Protein AF-A0A376J311-F1 (afdb_monomer_lite)

Sequence (60 aa):
MANWQSIDELQDIASDLPRFTHALDELSRRLGLNITPLTADHISLRCHQNATAERLASRV

Foldseek 3Di:
DDDLCPPPLCVVVVVCVVVVVVVVVVVCVVVVHDCVVPDDDDDDDDDDDVVNVVSVVVRD

Organism: Escherichia coli (NCBI:txid562)

Radius of gyration: 14.08 Å; chains: 1; bounding box: 27×20×37 Å

Secondary structure (DSSP, 8-state):
---GGG-GGGHHHHHHHHHHHHHHHHHHHHHT---TTPPP-------S-HHHHHHHHT--

pLDDT: mean 91.67, std 7.79, range [54.97, 98.31]

InterPro domains:
  IPR010393 Protein of unknown function DUF991, YecM-like [PF06185] (9-57)
  IPR010393 Protein of unknown function DUF991, YecM-like [PTHR37519] (1-56)
  IPR029068 Glyoxalase/Bleomycin resistance protein/Dihydroxybiphenyl dioxygenase [G3DSA:3.10.180.10] (1-60)
  IPR029068 Glyoxalase/Bleomycin resistance protein/Dihydroxybiphenyl dioxygenase [SSF54593] (2-57)

Structure (mmCIF, N/CA/C/O backbone):
data_AF-A0A376J311-F1
#
_entry.id   AF-A0A376J311-F1
#
loop_
_atom_site.group_PDB
_atom_site.id
_atom_site.type_symbol
_atom_site.label_atom_id
_atom_site.label_alt_id
_atom_site.label_comp_id
_atom_site.label_asym_id
_atom_site.label_entity_id
_atom_site.label_seq_id
_atom_site.pdbx_PDB_ins_code
_atom_site.Cartn_x
_atom_site.Cartn_y
_atom_site.Cartn_z
_atom_site.occupancy
_atom_site.B_iso_or_equiv
_atom_site.auth_seq_id
_atom_site.auth_comp_id
_atom_site.auth_asym_id
_atom_site.auth_atom_id
_atom_site.pdbx_PDB_model_num
ATOM 1 N N . MET A 1 1 ? -12.110 -9.982 -17.355 1.00 54.97 1 MET A N 1
ATOM 2 C CA . MET A 1 1 ? -11.079 -9.090 -16.782 1.00 54.97 1 MET A CA 1
ATOM 3 C C . MET A 1 1 ? -9.900 -9.971 -16.420 1.00 54.97 1 MET A C 1
ATOM 5 O O . MET A 1 1 ? -10.128 -10.989 -15.778 1.00 54.97 1 MET A O 1
ATOM 9 N N . ALA A 1 2 ? -8.699 -9.680 -16.924 1.00 71.12 2 ALA A N 1
ATOM 10 C CA . ALA A 1 2 ? -7.517 -10.460 -16.562 1.00 71.12 2 ALA A CA 1
ATOM 11 C C . ALA A 1 2 ? -7.218 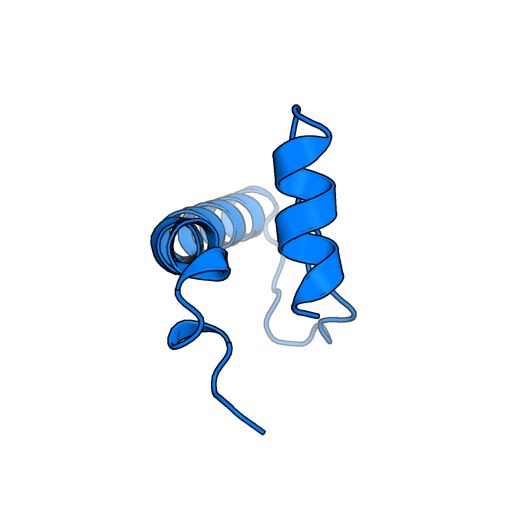-10.268 -15.067 1.00 71.12 2 ALA A C 1
ATOM 13 O O . ALA A 1 2 ? -7.419 -9.175 -14.538 1.00 71.12 2 ALA A O 1
ATOM 14 N N . ASN A 1 3 ? -6.780 -11.325 -14.385 1.00 87.38 3 ASN A N 1
ATOM 15 C CA . ASN A 1 3 ? -6.275 -11.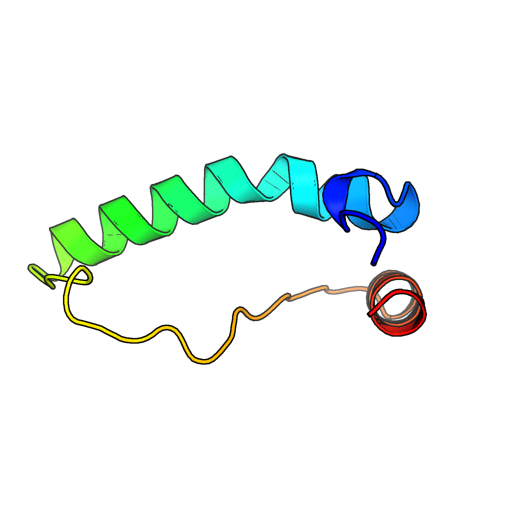198 -13.022 1.00 87.38 3 ASN A CA 1
ATOM 16 C C . ASN A 1 3 ? -5.025 -10.306 -13.070 1.00 87.38 3 ASN A C 1
ATOM 18 O O . ASN A 1 3 ? -4.096 -10.605 -13.812 1.00 87.38 3 ASN A O 1
ATOM 22 N N . TRP A 1 4 ? -4.982 -9.222 -12.299 1.00 88.44 4 TRP A N 1
ATOM 23 C CA . TRP A 1 4 ? -3.835 -8.307 -12.305 1.00 88.44 4 TRP A CA 1
ATOM 24 C C . TRP A 1 4 ? -2.522 -9.006 -11.907 1.00 88.44 4 TRP A C 1
ATOM 26 O O . TRP A 1 4 ? -1.454 -8.602 -12.350 1.00 88.44 4 TRP A O 1
ATOM 36 N N . GLN A 1 5 ? -2.602 -10.113 -11.156 1.00 88.88 5 GLN A N 1
ATOM 37 C CA . GLN A 1 5 ? -1.449 -10.949 -10.801 1.00 88.88 5 GLN A CA 1
ATOM 38 C C . GLN A 1 5 ? -0.847 -11.720 -11.988 1.00 88.88 5 GLN A C 1
ATOM 40 O O . GLN A 1 5 ? 0.227 -12.296 -11.851 1.00 88.88 5 GLN A O 1
ATOM 45 N N . SER A 1 6 ? -1.516 -11.772 -13.144 1.00 89.25 6 SER A N 1
ATOM 46 C CA . SER A 1 6 ? -0.959 -12.354 -14.372 1.00 89.25 6 SER A CA 1
ATOM 47 C C . SER A 1 6 ? -0.372 -11.306 -15.323 1.00 89.25 6 SER A C 1
ATOM 49 O O . SER A 1 6 ? -0.020 -11.655 -16.444 1.00 89.25 6 SER A O 1
ATOM 51 N N . ILE A 1 7 ? -0.320 -10.030 -14.926 1.00 90.75 7 ILE A N 1
ATOM 52 C CA . ILE A 1 7 ? 0.290 -8.951 -15.711 1.00 90.75 7 ILE A CA 1
ATOM 53 C C . ILE A 1 7 ? 1.765 -8.865 -15.316 1.00 90.75 7 ILE A C 1
ATOM 55 O O . ILE A 1 7 ? 2.076 -8.558 -14.164 1.00 90.75 7 ILE A O 1
ATOM 59 N N . ASP A 1 8 ? 2.665 -9.126 -16.264 1.00 88.19 8 ASP A N 1
ATOM 60 C CA . ASP A 1 8 ? 4.113 -9.184 -16.019 1.00 88.19 8 ASP A CA 1
ATOM 61 C C . ASP A 1 8 ? 4.649 -7.901 -15.366 1.00 88.19 8 ASP A C 1
ATOM 63 O O . ASP A 1 8 ? 5.460 -7.950 -14.441 1.00 88.19 8 ASP A O 1
ATOM 67 N N . GLU A 1 9 ? 4.144 -6.737 -15.773 1.00 86.75 9 GLU A N 1
ATOM 68 C CA . GLU A 1 9 ? 4.579 -5.443 -15.247 1.00 86.75 9 GLU A CA 1
ATOM 69 C C . GLU A 1 9 ? 4.110 -5.133 -13.816 1.00 86.75 9 GLU A C 1
ATOM 71 O O . GLU A 1 9 ? 4.582 -4.149 -13.234 1.00 86.75 9 GLU A O 1
ATOM 76 N N . LEU A 1 10 ? 3.198 -5.945 -13.265 1.00 91.25 10 LEU A N 1
ATOM 77 C CA . LEU A 1 10 ? 2.666 -5.837 -11.900 1.00 91.25 10 LEU A CA 1
ATOM 78 C C . LEU A 1 10 ? 3.193 -6.939 -10.966 1.00 91.25 10 LEU A C 1
ATOM 80 O O . LEU A 1 10 ? 2.775 -7.011 -9.806 1.00 91.25 10 LEU A O 1
ATOM 84 N N . GLN A 1 11 ? 4.100 -7.802 -11.438 1.00 91.25 11 GLN A N 1
ATOM 85 C CA . GLN A 1 11 ? 4.599 -8.930 -10.644 1.00 91.25 11 GLN A CA 1
ATOM 86 C C . GLN A 1 11 ? 5.361 -8.502 -9.393 1.00 91.25 11 GLN A C 1
ATOM 88 O O . GLN A 1 11 ? 5.335 -9.207 -8.382 1.00 91.25 11 GLN A O 1
ATOM 93 N N . ASP A 1 12 ? 6.009 -7.338 -9.423 1.00 92.56 12 ASP A N 1
ATOM 94 C CA . ASP A 1 12 ? 6.655 -6.772 -8.243 1.00 92.56 12 ASP A CA 1
ATOM 95 C C . ASP A 1 12 ? 5.631 -6.432 -7.152 1.00 92.56 12 ASP A C 1
ATOM 97 O O . ASP A 1 12 ? 5.844 -6.767 -5.988 1.00 92.56 12 ASP A O 1
ATOM 101 N N . ILE A 1 13 ? 4.478 -5.872 -7.521 1.00 92.69 13 ILE A N 1
ATOM 102 C CA . ILE A 1 13 ? 3.383 -5.592 -6.580 1.00 92.69 13 ILE A CA 1
ATOM 103 C C . ILE A 1 13 ? 2.739 -6.886 -6.084 1.00 92.69 13 ILE A C 1
ATOM 105 O O . ILE A 1 13 ? 2.473 -7.021 -4.890 1.00 92.69 13 ILE A O 1
ATOM 109 N N . ALA A 1 14 ? 2.491 -7.847 -6.978 1.00 93.00 14 ALA A N 1
ATOM 110 C CA . ALA A 1 14 ? 1.904 -9.134 -6.605 1.00 93.00 14 ALA A CA 1
ATOM 111 C C . ALA A 1 14 ? 2.789 -9.877 -5.592 1.00 93.00 14 ALA A C 1
ATOM 113 O O . ALA A 1 14 ? 2.287 -10.410 -4.602 1.00 93.00 14 ALA A O 1
ATOM 114 N N . SER A 1 15 ? 4.107 -9.836 -5.798 1.00 94.25 15 SER A N 1
ATOM 115 C CA . SER A 1 15 ? 5.097 -10.425 -4.893 1.00 94.25 15 SER A CA 1
ATOM 116 C C . SER A 1 15 ? 5.194 -9.690 -3.551 1.00 94.25 15 SER A C 1
ATOM 118 O O . SER A 1 15 ? 5.523 -10.305 -2.538 1.00 94.25 15 SER A O 1
ATOM 120 N N . ASP A 1 16 ? 4.901 -8.388 -3.523 1.00 95.75 16 ASP A N 1
ATOM 121 C CA . ASP A 1 16 ? 4.962 -7.555 -2.316 1.00 95.75 16 ASP A CA 1
ATOM 122 C C . ASP A 1 16 ? 3.679 -7.613 -1.468 1.00 95.75 16 ASP A C 1
ATOM 124 O O . ASP A 1 16 ? 3.704 -7.353 -0.260 1.00 95.75 16 ASP A O 1
ATOM 128 N N . LEU A 1 17 ? 2.551 -8.007 -2.066 1.00 94.75 17 LEU A N 1
ATOM 129 C CA . LEU A 1 17 ? 1.251 -8.046 -1.397 1.00 94.75 17 LEU A CA 1
ATOM 130 C C . LEU A 1 17 ? 1.244 -8.870 -0.092 1.00 94.75 17 LEU A C 1
ATOM 132 O O . LEU A 1 17 ? 0.726 -8.357 0.902 1.00 94.75 17 LEU A O 1
ATOM 136 N N . PRO A 1 18 ? 1.851 -10.076 -0.006 1.00 96.38 18 PRO A N 1
ATOM 137 C CA . PRO A 1 18 ? 1.907 -10.823 1.253 1.00 96.38 18 PRO A CA 1
ATOM 138 C C . PRO A 1 18 ? 2.598 -10.050 2.384 1.00 96.38 18 PRO A C 1
ATOM 140 O O . PRO A 1 18 ? 2.147 -10.083 3.532 1.00 96.38 18 PRO A O 1
ATOM 143 N N . ARG A 1 19 ? 3.665 -9.302 2.065 1.00 97.31 19 ARG A N 1
ATOM 144 C CA . ARG A 1 19 ? 4.364 -8.447 3.033 1.00 97.31 19 ARG A CA 1
ATOM 145 C C . ARG A 1 19 ? 3.453 -7.319 3.518 1.00 97.31 19 ARG A C 1
ATOM 147 O O . ARG A 1 19 ? 3.431 -7.034 4.716 1.00 97.31 19 ARG A O 1
ATOM 154 N N . PHE A 1 20 ? 2.697 -6.691 2.616 1.00 96.81 20 PHE A N 1
ATOM 155 C CA . PHE A 1 20 ? 1.729 -5.651 2.971 1.00 96.81 20 PHE A CA 1
ATOM 156 C C . PHE A 1 20 ? 0.607 -6.187 3.868 1.00 96.81 20 PHE A C 1
ATOM 158 O O . PHE A 1 20 ? 0.316 -5.579 4.897 1.00 96.81 20 PHE A O 1
ATOM 165 N N . THR A 1 21 ? 0.023 -7.344 3.539 1.00 95.94 21 THR A N 1
ATOM 166 C CA . THR A 1 21 ? -1.034 -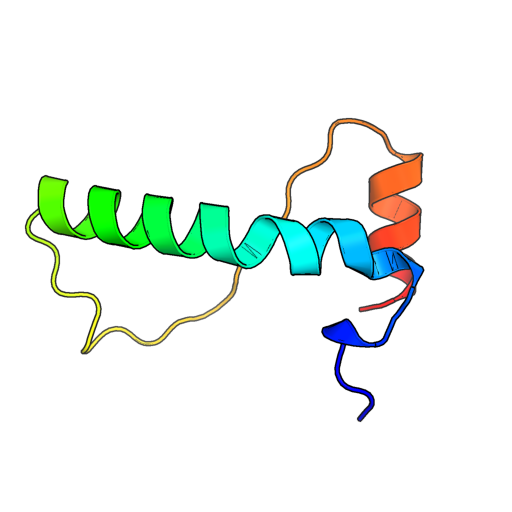7.971 4.348 1.00 95.94 21 THR A CA 1
ATOM 167 C C . THR A 1 21 ? -0.561 -8.247 5.773 1.00 95.94 21 THR A C 1
ATOM 169 O O . THR A 1 21 ? -1.268 -7.916 6.721 1.00 95.94 21 THR A O 1
ATOM 172 N N . HIS A 1 22 ? 0.657 -8.771 5.942 1.00 97.81 22 HIS A N 1
ATOM 173 C CA . HIS A 1 22 ? 1.235 -8.988 7.270 1.00 97.81 22 HIS A CA 1
ATOM 174 C C . HIS A 1 22 ? 1.437 -7.672 8.039 1.00 97.81 22 HIS A C 1
ATOM 176 O O . HIS A 1 22 ? 1.132 -7.584 9.225 1.00 97.81 22 HIS A O 1
ATOM 182 N N . ALA A 1 23 ? 1.938 -6.625 7.376 1.00 97.81 23 ALA A N 1
ATOM 183 C CA . ALA A 1 23 ? 2.122 -5.319 8.009 1.00 97.81 23 ALA A CA 1
ATOM 184 C C . ALA A 1 23 ? 0.788 -4.680 8.441 1.00 97.81 23 ALA A C 1
ATOM 186 O O . ALA A 1 23 ? 0.731 -4.043 9.493 1.00 97.81 23 ALA A O 1
ATOM 187 N N . LEU A 1 24 ? -0.276 -4.861 7.652 1.00 97.06 24 LEU A N 1
ATOM 188 C CA . LEU A 1 24 ? -1.615 -4.370 7.972 1.00 97.06 24 LEU A CA 1
ATOM 189 C C . LEU A 1 24 ? -2.243 -5.130 9.149 1.00 97.06 24 LEU A C 1
ATOM 191 O O . LEU A 1 24 ? -2.853 -4.497 10.013 1.00 97.06 24 LEU A O 1
ATOM 195 N N . ASP A 1 25 ? -2.077 -6.455 9.205 1.00 97.12 25 ASP A N 1
ATOM 196 C CA . ASP A 1 25 ? -2.542 -7.274 10.333 1.00 97.12 25 ASP A CA 1
ATOM 197 C C . ASP A 1 25 ? -1.855 -6.845 11.634 1.00 97.12 25 ASP A C 1
ATOM 199 O O . ASP A 1 25 ? -2.518 -6.491 12.611 1.00 97.12 25 ASP A O 1
ATOM 203 N N . GLU A 1 26 ? -0.525 -6.749 11.615 1.00 98.31 26 GLU A N 1
ATOM 204 C CA . GLU A 1 26 ? 0.257 -6.337 12.780 1.00 98.31 26 GLU A CA 1
ATOM 205 C C . GLU A 1 26 ? -0.105 -4.917 13.238 1.00 98.31 26 GLU A C 1
ATOM 207 O O . GLU A 1 26 ? -0.250 -4.655 14.433 1.00 98.31 26 GLU A O 1
ATOM 212 N N . LEU A 1 27 ? -0.312 -3.986 12.301 1.00 97.94 27 LEU A N 1
ATOM 213 C CA . LEU A 1 27 ? -0.771 -2.637 12.627 1.00 97.94 27 LEU A CA 1
ATOM 214 C C . LEU A 1 27 ? -2.157 -2.656 13.284 1.00 97.94 27 LEU A C 1
ATOM 216 O O . LEU A 1 27 ? -2.357 -1.999 14.306 1.00 97.94 27 LEU A O 1
ATOM 220 N N . SER A 1 28 ? -3.096 -3.420 12.728 1.00 97.62 28 SER A N 1
ATOM 221 C CA . SER A 1 28 ? -4.463 -3.530 13.250 1.00 97.62 28 SER A CA 1
ATOM 222 C C . SER A 1 28 ? -4.465 -4.109 14.663 1.00 97.62 28 SER A C 1
ATOM 224 O O . SER A 1 28 ? -5.112 -3.562 15.557 1.00 97.62 28 SER A O 1
ATOM 226 N N . ARG A 1 29 ? -3.652 -5.145 14.906 1.00 97.69 29 ARG A N 1
ATOM 227 C CA . ARG A 1 29 ? -3.445 -5.737 16.234 1.00 97.69 29 ARG A CA 1
ATOM 228 C C . ARG A 1 29 ? -2.870 -4.734 17.225 1.00 97.69 29 ARG A C 1
ATOM 230 O O . ARG A 1 29 ? -3.396 -4.602 18.327 1.00 97.69 29 ARG A O 1
ATOM 237 N N . ARG A 1 30 ? -1.826 -3.995 16.838 1.00 98.12 30 ARG A N 1
ATOM 238 C CA . ARG A 1 30 ? -1.185 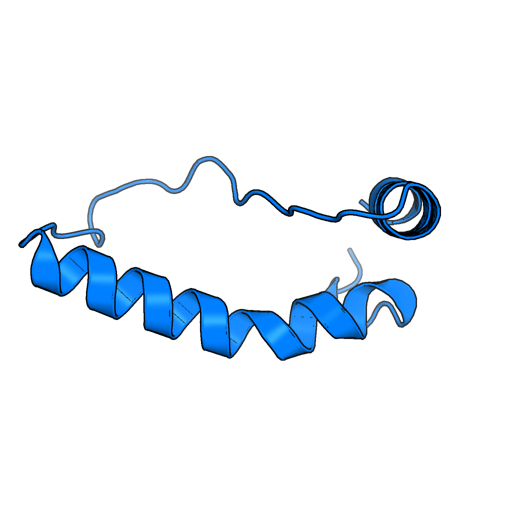-2.980 17.693 1.00 98.12 30 ARG A CA 1
ATOM 239 C C . ARG A 1 30 ? -2.121 -1.829 18.051 1.00 98.12 30 ARG A C 1
ATOM 241 O O . ARG A 1 30 ? -2.004 -1.279 19.141 1.00 98.12 30 ARG A O 1
ATOM 248 N N . LEU A 1 31 ? -3.034 -1.472 17.152 1.00 97.94 31 LEU A N 1
ATOM 249 C CA . LEU A 1 31 ? -4.042 -0.437 17.382 1.00 97.94 31 LEU A CA 1
ATOM 250 C C . LEU A 1 31 ? -5.311 -0.966 18.072 1.00 97.94 31 LEU A C 1
ATOM 252 O O . LEU A 1 31 ? -6.180 -0.168 18.411 1.00 97.94 31 LEU A O 1
ATOM 256 N N . GLY A 1 32 ? -5.440 -2.283 18.274 1.00 97.31 32 GLY A N 1
ATOM 257 C CA . GLY A 1 32 ? -6.667 -2.898 18.790 1.00 97.31 32 GLY A CA 1
ATOM 258 C C . GLY A 1 32 ? -7.873 -2.698 17.864 1.00 97.31 32 GLY A C 1
ATOM 259 O O . GLY A 1 32 ? -9.011 -2.642 18.328 1.00 97.31 32 GLY A O 1
ATOM 260 N N . LEU A 1 33 ? -7.632 -2.544 16.561 1.00 96.81 33 LEU A N 1
ATOM 261 C CA . LEU A 1 33 ? -8.637 -2.184 15.570 1.00 96.81 33 LEU A CA 1
ATOM 262 C C . LEU A 1 33 ? -9.180 -3.444 14.888 1.00 96.81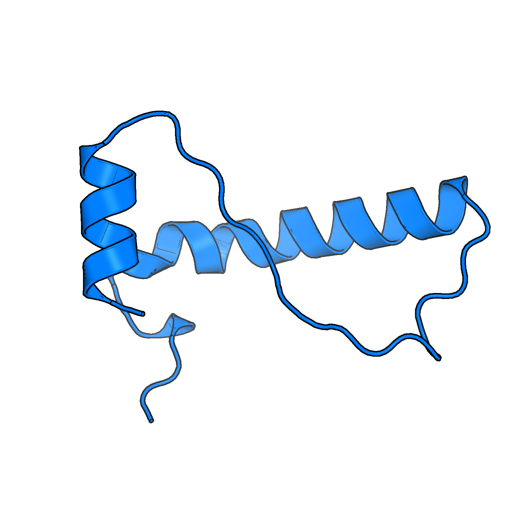 33 LEU A C 1
ATOM 264 O O . LEU A 1 33 ? -8.441 -4.199 14.260 1.00 96.81 33 LEU A O 1
ATOM 268 N N . ASN A 1 34 ? -10.492 -3.666 14.994 1.00 95.56 34 ASN A N 1
ATOM 269 C CA . ASN A 1 34 ? -11.163 -4.736 14.261 1.00 95.56 34 ASN A CA 1
ATOM 270 C C . ASN A 1 34 ? -11.479 -4.263 12.837 1.00 95.56 34 ASN A C 1
ATOM 272 O O . ASN A 1 34 ? -12.392 -3.462 12.644 1.00 95.56 34 ASN A O 1
ATOM 276 N N . ILE A 1 35 ? -10.735 -4.770 11.853 1.00 94.44 35 ILE A N 1
ATOM 277 C CA . ILE A 1 35 ? -10.928 -4.430 10.436 1.00 94.44 35 ILE A CA 1
ATOM 278 C C . ILE A 1 35 ? -12.055 -5.222 9.758 1.00 94.44 35 ILE A C 1
ATOM 280 O O . ILE A 1 35 ? -12.531 -4.804 8.711 1.00 94.44 35 ILE A O 1
ATOM 284 N N . THR A 1 36 ? -12.528 -6.322 10.354 1.00 94.69 36 THR A N 1
ATOM 285 C CA . THR A 1 36 ? -13.556 -7.209 9.769 1.00 94.69 36 THR A CA 1
ATOM 286 C C . THR A 1 36 ? -14.851 -6.499 9.337 1.00 94.69 36 THR A C 1
ATOM 288 O O . THR A 1 36 ? -15.349 -6.815 8.259 1.00 94.69 36 THR A O 1
ATOM 291 N N . PRO A 1 37 ? -15.434 -5.562 10.119 1.00 96.50 37 PRO A N 1
ATOM 292 C CA . PRO A 1 37 ? -16.655 -4.864 9.711 1.00 96.50 37 PRO A CA 1
ATOM 293 C C . PRO A 1 37 ? -16.395 -3.672 8.777 1.00 96.50 37 PRO A C 1
ATOM 295 O O . PRO A 1 37 ? -17.347 -3.025 8.344 1.00 96.50 37 PRO A O 1
ATOM 298 N N . LEU A 1 38 ? -15.133 -3.323 8.511 1.00 94.94 38 LEU A N 1
ATOM 299 C CA . LEU A 1 38 ? -14.791 -2.150 7.716 1.00 94.94 38 LEU A CA 1
ATOM 300 C C . LEU A 1 38 ? -14.869 -2.481 6.227 1.00 94.94 38 LEU A C 1
ATOM 302 O O . LEU A 1 38 ? -14.391 -3.516 5.772 1.00 94.94 38 LEU A O 1
ATOM 306 N N . THR A 1 39 ? -15.451 -1.568 5.453 1.00 94.44 39 THR A N 1
ATOM 307 C CA . THR A 1 39 ? -15.437 -1.664 3.991 1.00 94.44 39 THR A CA 1
ATOM 308 C C . THR A 1 39 ? -14.154 -1.031 3.471 1.00 94.44 39 THR A C 1
ATOM 310 O O . THR A 1 39 ? -13.882 0.136 3.749 1.00 94.44 39 THR A O 1
ATOM 313 N N . ALA A 1 40 ? -13.360 -1.801 2.731 1.00 93.31 40 ALA A N 1
ATOM 314 C CA . ALA A 1 40 ? -12.195 -1.267 2.044 1.00 93.31 40 ALA A CA 1
ATOM 315 C C . ALA A 1 40 ? -12.647 -0.407 0.856 1.00 93.31 40 ALA A C 1
ATOM 317 O O . ALA A 1 40 ? -13.402 -0.878 0.010 1.00 93.31 40 ALA A O 1
ATOM 318 N N . ASP A 1 41 ? -12.179 0.839 0.807 1.00 95.12 41 ASP A N 1
ATOM 319 C CA . ASP A 1 41 ? -12.447 1.761 -0.301 1.00 95.12 41 ASP A CA 1
ATOM 320 C C . ASP A 1 41 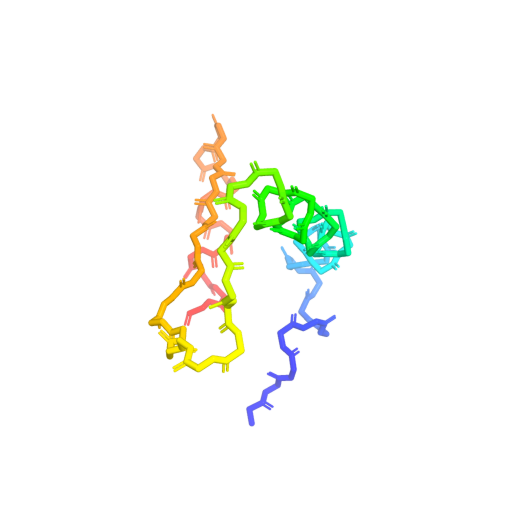? -11.411 1.581 -1.424 1.00 95.12 41 ASP A C 1
ATOM 322 O O . ASP A 1 41 ? -11.745 1.207 -2.545 1.00 95.12 41 ASP A O 1
ATOM 326 N N . HIS A 1 42 ? -10.123 1.749 -1.106 1.00 92.69 42 HIS A N 1
ATOM 327 C CA . HIS A 1 42 ? -9.020 1.560 -2.049 1.00 92.69 42 HIS A CA 1
ATOM 328 C C . HIS A 1 42 ? -7.712 1.163 -1.344 1.00 92.69 42 HIS A C 1
ATOM 330 O O . HIS A 1 42 ? -7.558 1.326 -0.132 1.00 92.69 42 HIS A O 1
ATOM 336 N N . ILE A 1 43 ? -6.752 0.651 -2.122 1.00 92.44 43 ILE A N 1
ATOM 337 C CA . ILE A 1 43 ? -5.363 0.413 -1.706 1.00 92.44 43 ILE A CA 1
ATOM 338 C C . ILE A 1 43 ? -4.433 1.332 -2.502 1.00 92.44 43 ILE A C 1
ATOM 340 O O . ILE A 1 43 ? -4.620 1.522 -3.702 1.00 92.44 43 ILE A O 1
ATOM 344 N N . SER A 1 44 ? -3.425 1.897 -1.837 1.00 93.25 44 SER A N 1
ATOM 345 C CA . SER A 1 44 ? -2.517 2.877 -2.440 1.00 93.25 44 SER A CA 1
ATOM 346 C C . SER A 1 44 ? -1.122 2.301 -2.649 1.00 93.25 44 SER A C 1
ATOM 348 O O . SER A 1 44 ? -0.551 1.688 -1.747 1.00 93.25 44 SER A O 1
ATOM 350 N N . LEU A 1 45 ? -0.540 2.575 -3.815 1.00 93.00 45 LEU A N 1
ATOM 351 C CA . LEU A 1 45 ? 0.845 2.241 -4.146 1.00 93.00 45 LEU A CA 1
ATOM 352 C C . LEU A 1 45 ? 1.736 3.480 -4.024 1.00 93.00 45 LEU A C 1
ATOM 354 O O . LEU A 1 45 ? 1.298 4.607 -4.257 1.00 93.00 45 LEU A O 1
ATOM 358 N N . ARG A 1 46 ? 3.004 3.277 -3.662 1.00 93.50 46 ARG A N 1
ATOM 359 C CA . ARG A 1 46 ? 4.023 4.335 -3.626 1.00 93.50 46 ARG A CA 1
ATOM 360 C C . ARG A 1 46 ? 5.253 3.889 -4.397 1.00 93.50 46 ARG A C 1
ATOM 362 O O . ARG A 1 46 ? 5.688 2.750 -4.267 1.00 93.50 46 ARG A O 1
ATOM 369 N N . CYS A 1 47 ? 5.837 4.804 -5.158 1.00 94.19 47 CYS A N 1
ATOM 370 C CA . CYS A 1 47 ? 7.097 4.589 -5.855 1.00 94.19 47 CYS A CA 1
ATOM 371 C C . CYS A 1 47 ? 7.939 5.871 -5.822 1.00 94.19 47 CYS A C 1
ATOM 373 O O . CYS A 1 47 ? 7.416 6.960 -5.596 1.00 94.19 47 CYS A O 1
ATOM 375 N N . HIS A 1 48 ? 9.249 5.726 -6.021 1.00 94.00 48 HIS A N 1
ATOM 376 C CA . HIS A 1 48 ? 10.205 6.843 -6.002 1.00 94.00 48 HIS A CA 1
ATOM 377 C C . HIS A 1 48 ? 10.731 7.200 -7.401 1.00 94.00 48 HIS A C 1
ATOM 379 O O . HIS A 1 48 ? 11.535 8.115 -7.541 1.00 94.00 48 HIS A O 1
ATOM 385 N N . GLN A 1 49 ? 10.322 6.453 -8.431 1.00 95.12 49 GLN A N 1
ATOM 386 C CA . GLN A 1 49 ? 10.785 6.612 -9.807 1.00 95.12 49 GLN A CA 1
ATOM 387 C C . GLN A 1 49 ? 9.579 6.802 -10.726 1.00 95.12 49 GLN A C 1
ATOM 389 O O . GLN A 1 49 ? 8.672 5.968 -10.723 1.00 95.12 49 GLN A O 1
ATOM 394 N N . ASN A 1 50 ? 9.593 7.858 -11.543 1.00 92.12 50 ASN A N 1
ATOM 395 C CA . ASN A 1 50 ? 8.503 8.150 -12.483 1.00 92.12 50 ASN A CA 1
ATOM 396 C C . ASN A 1 50 ? 8.276 7.003 -13.477 1.00 92.12 50 ASN A C 1
ATOM 398 O O . ASN A 1 50 ? 7.133 6.660 -13.749 1.00 92.12 50 ASN A O 1
ATOM 402 N N . ALA A 1 51 ? 9.346 6.334 -13.922 1.00 92.25 51 ALA A N 1
ATOM 403 C CA . ALA A 1 51 ? 9.242 5.169 -14.801 1.00 92.25 51 ALA A CA 1
ATOM 404 C C . ALA A 1 51 ? 8.403 4.033 -14.182 1.00 92.25 51 ALA A C 1
ATOM 406 O O . ALA A 1 51 ? 7.637 3.370 -14.878 1.00 92.25 51 ALA A O 1
ATOM 407 N N . THR A 1 52 ? 8.503 3.825 -12.864 1.00 90.25 52 THR A N 1
ATOM 408 C CA . THR A 1 52 ? 7.648 2.866 -12.154 1.00 90.25 52 THR A CA 1
ATOM 409 C C . THR A 1 52 ? 6.206 3.363 -12.115 1.00 90.25 52 THR A C 1
ATOM 411 O O . THR A 1 52 ? 5.304 2.589 -12.405 1.00 90.25 52 THR A O 1
ATOM 414 N N . ALA A 1 53 ? 5.971 4.645 -11.818 1.00 91.06 53 ALA A N 1
ATOM 415 C CA . ALA A 1 53 ? 4.621 5.215 -11.809 1.00 91.06 53 ALA A CA 1
ATOM 416 C C . ALA A 1 53 ? 3.918 5.058 -13.167 1.00 91.06 53 ALA A C 1
ATOM 418 O O . ALA A 1 53 ? 2.780 4.601 -13.219 1.00 91.06 53 ALA A O 1
ATOM 419 N N . GLU A 1 54 ? 4.610 5.380 -14.258 1.00 90.56 54 GLU A N 1
ATOM 420 C CA . GLU A 1 54 ? 4.101 5.266 -15.628 1.00 90.56 54 GLU A CA 1
ATOM 421 C C . GLU A 1 54 ? 3.795 3.813 -16.001 1.00 90.56 54 GLU A C 1
ATOM 423 O O . GLU A 1 54 ? 2.715 3.520 -16.519 1.00 90.56 54 GLU A O 1
ATOM 428 N N . ARG A 1 55 ? 4.707 2.884 -15.676 1.00 91.56 55 ARG A N 1
ATOM 429 C CA . ARG A 1 55 ? 4.497 1.448 -15.902 1.00 91.56 55 ARG A CA 1
ATOM 430 C C . ARG A 1 55 ? 3.213 0.973 -15.227 1.00 91.56 55 ARG A C 1
ATOM 432 O O . ARG A 1 55 ? 2.399 0.318 -15.871 1.00 91.56 55 ARG A O 1
ATOM 439 N N . LEU A 1 56 ? 3.019 1.346 -13.964 1.00 86.38 56 LEU A N 1
ATOM 440 C CA . LEU A 1 56 ? 1.852 0.954 -13.180 1.00 86.38 56 LEU A CA 1
ATOM 441 C C . LEU A 1 56 ? 0.564 1.615 -13.687 1.00 86.38 56 LEU A C 1
ATOM 443 O O . LEU A 1 56 ? -0.421 0.921 -13.906 1.00 86.38 56 LEU A O 1
ATOM 447 N N . ALA A 1 57 ? 0.580 2.923 -13.952 1.00 84.75 57 ALA A N 1
ATOM 448 C CA . ALA A 1 57 ? -0.584 3.658 -14.453 1.00 84.75 57 ALA A CA 1
ATOM 449 C C . ALA A 1 57 ? -1.055 3.172 -15.833 1.00 84.75 57 ALA A C 1
ATOM 451 O O . ALA A 1 57 ? -2.226 3.283 -16.164 1.00 84.75 57 ALA A O 1
ATOM 452 N N . SER A 1 58 ? -0.159 2.607 -16.645 1.00 81.88 58 SER A N 1
ATOM 453 C CA . SER A 1 58 ? -0.502 2.080 -17.971 1.00 81.88 58 SER A CA 1
ATOM 454 C C . SER A 1 58 ? -1.202 0.710 -17.959 1.00 81.88 58 SER A C 1
ATOM 456 O O . SER A 1 58 ? -1.456 0.148 -19.030 1.00 81.88 58 SER A O 1
ATOM 458 N N . ARG A 1 59 ? -1.442 0.121 -16.779 1.00 78.75 59 ARG A N 1
ATOM 459 C CA . ARG A 1 59 ? -1.953 -1.253 -16.606 1.00 78.75 59 ARG A CA 1
ATOM 460 C C . ARG A 1 59 ? -3.172 -1.355 -15.679 1.00 78.75 59 ARG A C 1
ATOM 462 O O . ARG A 1 59 ? -3.689 -2.460 -15.518 1.00 78.75 59 ARG A O 1
ATOM 469 N N . VAL A 1 60 ? -3.616 -0.238 -15.098 1.00 64.00 60 VAL A N 1
ATOM 470 C CA . VAL A 1 60 ? -4.786 -0.122 -14.205 1.00 64.00 60 VAL A CA 1
ATOM 471 C C . VAL A 1 60 ? -5.786 0.839 -14.830 1.00 64.00 60 VAL A C 1
ATOM 473 O O . VAL A 1 60 ? -6.992 0.519 -14.794 1.00 64.00 60 VAL A O 1
#